Protein AF-A0A9P4XY67-F1 (afdb_monomer_lite)

pLDDT: mean 70.6, std 9.99, range [44.22, 86.31]

Secondary structure (DSSP, 8-state):
--TTS-------TTHHHHHHHHTT-SS------GGGTTTSBPPGGGGGGSEEEETTEEEE--B--

Organism: Cryphonectria parasitica (strain ATCC 38755 / EP155) (NCBI:txid660469)

Sequence (65 aa):
YNKHSFKNAFMLLALDEFSEKFAIYKILLLLNFFFGYNQVQLHSNSRNIIIFLMLLSLFRMYTLF

Structure (mmCIF, N/CA/C/O backbone):
data_AF-A0A9P4XY67-F1
#
_entry.id   AF-A0A9P4XY67-F1
#
loop_
_atom_site.group_PDB
_atom_site.id
_atom_site.type_symbol
_atom_site.label_atom_id
_atom_site.label_alt_id
_atom_site.label_comp_id
_atom_site.label_asym_id
_atom_site.label_entity_id
_atom_site.label_seq_id
_atom_site.pdbx_PDB_ins_code
_atom_site.Cartn_x
_atom_site.Cartn_y
_atom_site.Cartn_z
_atom_site.occupancy
_atom_site.B_iso_or_equiv
_atom_site.auth_seq_id
_atom_site.auth_comp_id
_atom_site.auth_asym_id
_atom_site.auth_atom_id
_atom_site.pdbx_PDB_model_num
ATOM 1 N N . TYR A 1 1 ? 2.918 7.970 1.731 1.00 44.22 1 TYR A N 1
ATOM 2 C CA . TYR A 1 1 ? 2.910 9.238 0.968 1.00 44.22 1 TYR A CA 1
ATOM 3 C C . TYR A 1 1 ? 4.003 9.175 -0.092 1.00 44.22 1 TYR A C 1
ATOM 5 O O . TYR A 1 1 ? 5.162 9.074 0.284 1.00 44.22 1 TYR A O 1
ATOM 13 N N . ASN A 1 2 ? 3.661 9.186 -1.387 1.00 53.56 2 ASN A N 1
ATOM 14 C CA . ASN A 1 2 ? 4.653 9.213 -2.472 1.00 53.56 2 ASN A CA 1
ATOM 15 C C . ASN A 1 2 ? 4.954 10.670 -2.853 1.00 53.56 2 ASN A C 1
ATOM 17 O O . ASN A 1 2 ? 4.095 11.352 -3.402 1.00 53.56 2 ASN A O 1
ATOM 21 N N . LYS A 1 3 ? 6.162 11.148 -2.535 1.00 64.69 3 LYS A N 1
ATOM 22 C CA . LYS A 1 3 ? 6.574 12.562 -2.659 1.00 64.69 3 LYS A CA 1
ATOM 23 C C . LYS A 1 3 ? 6.654 13.071 -4.108 1.00 64.69 3 LYS A C 1
ATOM 25 O O . LYS A 1 3 ? 6.619 14.274 -4.332 1.00 64.69 3 LYS A O 1
ATOM 30 N N . HIS A 1 4 ? 6.757 12.166 -5.078 1.00 65.38 4 HIS A N 1
ATOM 31 C CA . HIS A 1 4 ? 7.107 12.491 -6.465 1.00 65.38 4 HIS A CA 1
ATOM 32 C C . HIS A 1 4 ? 6.013 12.154 -7.491 1.00 65.38 4 HIS A C 1
ATOM 34 O O . HIS A 1 4 ? 6.265 12.224 -8.689 1.00 65.38 4 HIS A O 1
ATOM 40 N N . SER A 1 5 ? 4.805 11.783 -7.050 1.00 58.75 5 SER A N 1
ATOM 41 C CA . SER A 1 5 ? 3.688 11.469 -7.951 1.00 58.75 5 SER A CA 1
ATOM 42 C C . SER A 1 5 ? 2.630 12.574 -7.903 1.00 58.75 5 SER A C 1
ATOM 44 O O . SER A 1 5 ? 2.213 12.982 -6.818 1.00 58.75 5 SER A O 1
ATOM 46 N N . PHE A 1 6 ? 2.209 13.070 -9.071 1.00 60.38 6 PHE A N 1
ATOM 47 C CA . PHE A 1 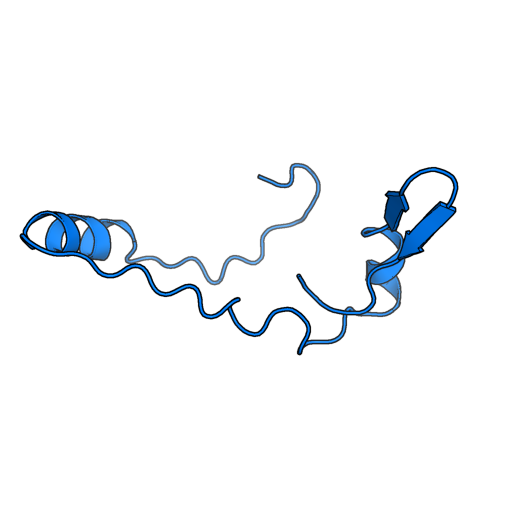6 ? 1.146 14.072 -9.178 1.00 60.38 6 PHE A CA 1
ATOM 48 C C . PHE A 1 6 ? -0.195 13.424 -8.811 1.00 60.38 6 PHE A C 1
ATOM 50 O O . PHE A 1 6 ? -0.579 12.396 -9.369 1.00 60.38 6 PHE A O 1
ATOM 57 N N . LYS A 1 7 ? -0.893 13.991 -7.826 1.00 59.03 7 LYS A N 1
ATOM 58 C CA . LYS A 1 7 ? -2.066 13.369 -7.210 1.00 59.03 7 LYS A CA 1
ATOM 59 C C . LYS A 1 7 ? -3.335 13.771 -7.969 1.00 59.03 7 LYS A C 1
ATOM 61 O O . LYS A 1 7 ? -3.901 14.819 -7.687 1.00 59.03 7 LYS A O 1
ATOM 66 N N . ASN A 1 8 ? -3.834 12.918 -8.862 1.00 55.94 8 ASN A N 1
AT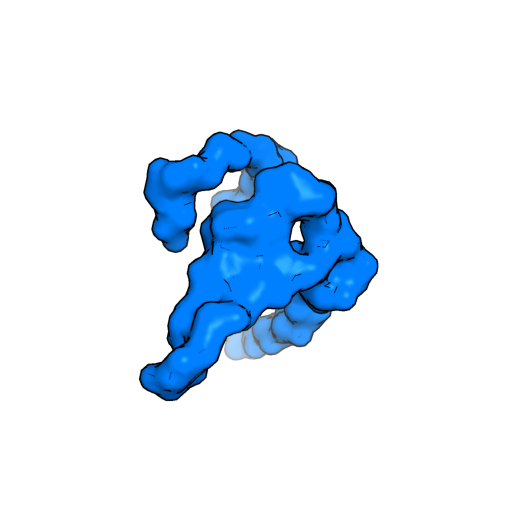OM 67 C CA . ASN A 1 8 ? -5.239 12.983 -9.282 1.00 55.94 8 ASN A CA 1
ATOM 68 C C . ASN A 1 8 ? -6.077 12.230 -8.252 1.00 55.94 8 ASN A C 1
ATOM 70 O O . ASN A 1 8 ? -6.498 11.094 -8.459 1.00 55.94 8 ASN A O 1
ATOM 74 N N . ALA A 1 9 ? -6.256 12.847 -7.087 1.00 55.78 9 ALA A N 1
ATOM 75 C CA . ALA A 1 9 ? -7.239 12.362 -6.146 1.00 55.78 9 ALA A CA 1
ATOM 76 C C . ALA A 1 9 ? -8.615 12.689 -6.737 1.00 55.78 9 ALA A C 1
ATOM 78 O O . ALA A 1 9 ? -9.023 13.847 -6.738 1.00 55.78 9 ALA A O 1
ATOM 79 N N . PHE A 1 10 ? -9.360 11.671 -7.174 1.00 55.53 10 PHE A N 1
ATOM 80 C CA . PHE A 1 10 ? -10.797 11.662 -6.896 1.00 55.53 10 PHE A CA 1
ATOM 81 C C . PHE A 1 10 ? -10.910 11.713 -5.372 1.00 55.53 10 PHE A C 1
ATOM 83 O O . PHE A 1 10 ? -10.890 10.699 -4.679 1.00 55.53 10 PHE A O 1
ATOM 90 N N . MET A 1 11 ? -10.780 12.926 -4.851 1.00 54.38 11 MET A N 1
ATOM 91 C CA . MET A 1 11 ? -10.583 13.200 -3.447 1.00 54.38 11 MET A CA 1
ATOM 92 C C . MET A 1 11 ? -11.913 12.850 -2.800 1.00 54.38 11 MET A C 1
ATOM 94 O O . MET A 1 11 ? -12.935 13.444 -3.125 1.00 54.38 11 MET A O 1
ATOM 98 N N . LEU A 1 12 ? -11.905 11.807 -1.972 1.00 56.66 12 LEU A N 1
ATOM 99 C CA . LEU A 1 12 ? -13.013 11.426 -1.107 1.00 56.66 12 LEU A CA 1
ATOM 100 C C . LEU A 1 12 ? -13.335 12.627 -0.207 1.00 56.66 12 LEU A C 1
ATOM 102 O O . LEU A 1 12 ? -12.778 12.757 0.877 1.00 56.66 12 LEU A O 1
ATOM 106 N N . LEU A 1 13 ? -14.196 13.526 -0.683 1.00 55.12 13 LEU A N 1
ATOM 107 C CA . LEU A 1 13 ? -14.580 14.770 -0.005 1.00 55.12 13 LEU A CA 1
ATOM 108 C C . LEU A 1 13 ? -15.397 14.529 1.281 1.00 55.12 13 LEU A C 1
ATOM 110 O O . LEU A 1 13 ? -15.735 15.483 1.963 1.00 55.12 13 LEU A O 1
ATOM 114 N N . ALA A 1 14 ? -15.687 13.272 1.629 1.00 60.38 14 ALA A N 1
ATOM 115 C CA . ALA A 1 14 ? -16.536 12.883 2.758 1.00 60.38 14 ALA A CA 1
ATOM 116 C C . ALA A 1 14 ? -15.816 11.994 3.796 1.00 60.38 14 ALA A C 1
ATOM 118 O O . ALA A 1 14 ? -16.452 11.223 4.513 1.00 60.38 14 ALA A O 1
ATOM 119 N N . LEU A 1 15 ? -14.480 1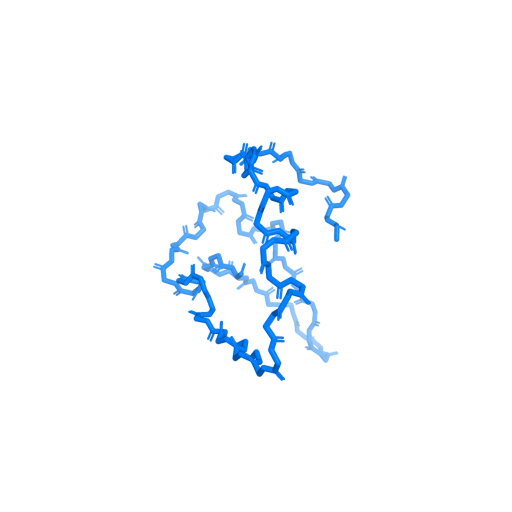2.039 3.850 1.00 63.00 15 LEU A N 1
ATOM 120 C CA . LEU A 1 15 ? -13.686 11.182 4.744 1.00 63.00 15 LEU A CA 1
ATOM 121 C C . LEU A 1 15 ? -13.949 11.491 6.231 1.00 63.00 15 LEU A C 1
ATOM 123 O O . LEU A 1 15 ? -14.041 10.568 7.042 1.00 63.00 15 LEU A O 1
ATOM 127 N N . ASP A 1 16 ? -14.153 12.767 6.559 1.00 64.19 16 ASP A N 1
ATOM 128 C CA . ASP A 1 16 ? -14.437 13.215 7.926 1.00 64.19 16 ASP A CA 1
ATOM 129 C C . ASP A 1 16 ? -15.826 12.737 8.395 1.00 64.19 16 ASP A C 1
ATOM 131 O O . ASP A 1 16 ? -15.949 12.139 9.465 1.00 64.19 16 ASP A O 1
ATOM 135 N N . GLU A 1 17 ? -16.854 12.858 7.543 1.00 63.41 17 GLU A N 1
ATOM 136 C CA . GLU A 1 17 ? -18.213 12.367 7.832 1.00 63.41 17 GLU A CA 1
ATOM 137 C C . GLU A 1 17 ? -18.279 10.841 8.013 1.00 63.41 17 GLU A C 1
ATOM 139 O O . GLU A 1 17 ? -19.101 10.322 8.776 1.00 63.41 17 GLU A O 1
ATOM 144 N N . PHE A 1 18 ? -17.427 10.099 7.299 1.00 68.25 18 PHE A N 1
ATOM 145 C CA . PHE A 1 18 ? -17.317 8.652 7.458 1.00 68.25 18 PHE A CA 1
ATOM 146 C C . PHE A 1 18 ? -16.684 8.284 8.807 1.00 68.25 18 PHE A C 1
ATOM 148 O O . PHE A 1 18 ? -17.176 7.385 9.491 1.00 68.25 18 PHE A O 1
ATOM 155 N N . SER A 1 19 ? -15.627 8.995 9.212 1.00 68.62 19 SER A N 1
ATOM 156 C CA . SER A 1 19 ? -14.876 8.720 10.442 1.00 68.62 19 SER A CA 1
ATOM 157 C C . SER A 1 19 ? -15.727 8.886 11.705 1.00 68.62 19 SER A C 1
ATOM 159 O O . SER A 1 19 ? -15.691 8.027 12.588 1.00 68.62 19 SER A O 1
ATOM 161 N N . GLU A 1 20 ? -16.537 9.946 11.785 1.00 70.62 20 GLU A N 1
ATOM 162 C CA . GLU A 1 20 ? -17.395 10.204 12.953 1.00 70.62 20 GLU A CA 1
ATOM 163 C C . GLU A 1 20 ? -18.438 9.101 13.164 1.00 70.62 20 GLU A C 1
ATOM 165 O O . GLU A 1 20 ? -18.649 8.633 14.285 1.00 70.62 20 GLU A O 1
ATOM 170 N N . LYS A 1 21 ? -19.049 8.619 12.077 1.00 68.69 21 LYS A N 1
ATOM 171 C CA . LYS A 1 21 ? -20.022 7.520 12.135 1.00 68.69 21 LYS A CA 1
ATOM 172 C C . LYS A 1 21 ? -19.355 6.194 12.493 1.00 68.69 21 LYS A C 1
ATOM 174 O O . LYS A 1 21 ? -19.960 5.381 13.185 1.00 68.69 21 LYS A O 1
ATOM 179 N N . PHE A 1 22 ? -18.119 5.973 12.043 1.00 71.62 22 PHE A N 1
ATOM 180 C CA . PHE A 1 22 ? -17.377 4.732 12.274 1.00 71.62 22 PHE A CA 1
ATOM 181 C C . PHE A 1 22 ? -16.941 4.558 13.740 1.00 71.62 22 PHE A C 1
ATOM 183 O O . PHE A 1 22 ? -16.893 3.435 14.238 1.00 71.62 22 PHE A O 1
ATOM 190 N N . ALA A 1 23 ? -16.685 5.655 14.459 1.00 70.31 23 ALA A N 1
ATOM 191 C CA . ALA A 1 23 ? -16.199 5.631 15.842 1.00 70.31 23 ALA A CA 1
ATOM 192 C C . ALA A 1 23 ? -17.224 5.123 16.880 1.00 70.31 23 ALA A C 1
ATOM 194 O O . ALA A 1 23 ? -16.844 4.775 17.997 1.00 70.31 23 ALA A O 1
ATOM 195 N N . ILE A 1 24 ? -18.515 5.070 16.534 1.00 78.19 24 ILE A N 1
ATOM 196 C CA . ILE A 1 24 ? -19.604 4.729 17.469 1.00 78.19 24 ILE A CA 1
ATOM 197 C C . ILE A 1 24 ? -19.858 3.205 17.543 1.00 78.19 24 ILE A C 1
ATOM 199 O O . ILE A 1 24 ? -20.524 2.718 18.461 1.00 78.19 24 ILE A O 1
ATOM 203 N N . TYR A 1 25 ? -19.323 2.410 16.610 1.00 77.19 25 TYR A N 1
ATOM 204 C CA . TYR A 1 25 ? -19.582 0.968 16.559 1.00 77.19 25 TYR A CA 1
ATOM 205 C C . TYR A 1 25 ? -18.709 0.173 17.545 1.00 77.19 25 TYR A C 1
ATOM 207 O O . TYR A 1 25 ? -17.493 0.324 17.595 1.00 77.19 25 TYR A O 1
ATOM 215 N N . LYS A 1 26 ? -19.330 -0.747 18.300 1.00 75.38 26 LYS A N 1
ATOM 216 C CA . LYS A 1 26 ? -18.644 -1.618 19.282 1.00 75.38 26 LYS A CA 1
ATOM 217 C C . LYS A 1 26 ? -17.781 -2.717 18.657 1.00 75.38 26 LYS A C 1
ATOM 219 O O . LYS A 1 26 ? -16.883 -3.230 19.316 1.00 75.38 26 LYS A O 1
ATOM 224 N N . ILE A 1 27 ? -18.086 -3.117 17.425 1.00 74.12 27 ILE A N 1
ATOM 225 C CA . ILE A 1 27 ? -17.346 -4.130 16.671 1.00 74.12 27 ILE A CA 1
ATOM 226 C C . ILE A 1 27 ? -17.141 -3.577 15.267 1.00 74.12 27 ILE A C 1
ATOM 228 O O . ILE A 1 27 ? -18.098 -3.161 14.616 1.00 74.12 27 ILE A O 1
ATOM 232 N N . LEU A 1 28 ? -15.891 -3.585 14.817 1.00 75.75 28 LEU A N 1
ATOM 233 C CA . LEU A 1 28 ? -15.475 -3.092 13.513 1.00 75.75 28 LEU A CA 1
ATOM 234 C C . L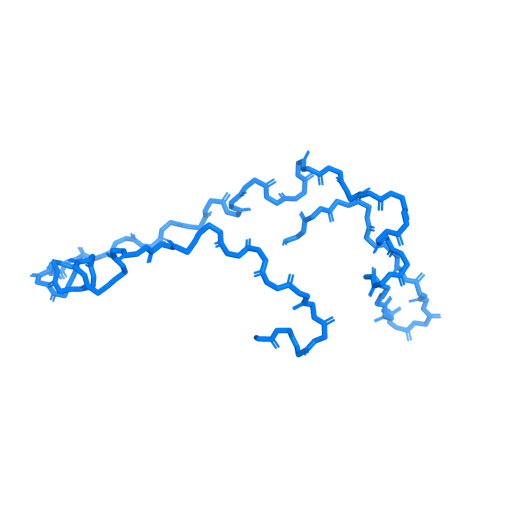EU A 1 28 ? -14.826 -4.232 12.737 1.00 75.75 28 LEU A C 1
ATOM 236 O O . LEU A 1 28 ? -13.968 -4.940 13.262 1.00 75.75 28 LEU A O 1
ATOM 240 N N . LEU A 1 29 ? -15.230 -4.393 11.479 1.00 76.31 29 LEU A N 1
ATOM 241 C CA . LEU A 1 29 ? -14.614 -5.329 10.549 1.00 76.31 29 LEU A CA 1
ATOM 242 C C . LEU A 1 29 ? -13.886 -4.533 9.468 1.00 76.31 29 LEU A C 1
ATOM 244 O O . LEU A 1 29 ? -14.512 -3.832 8.674 1.00 76.31 29 LEU A O 1
ATOM 248 N N . LEU A 1 30 ? -12.562 -4.654 9.435 1.00 79.00 30 LEU A N 1
ATOM 249 C CA . LEU A 1 30 ? -11.734 -4.092 8.377 1.00 79.00 30 LEU A CA 1
ATOM 250 C C . LEU A 1 30 ? -11.500 -5.167 7.312 1.00 79.00 30 LEU A C 1
ATOM 252 O O . LEU A 1 30 ? -10.723 -6.097 7.520 1.00 79.00 30 LEU A O 1
ATOM 256 N N . LEU A 1 31 ? -12.178 -5.040 6.174 1.00 75.50 31 LEU A N 1
ATOM 257 C CA . LEU A 1 31 ? -11.965 -5.908 5.017 1.00 75.50 31 LEU A CA 1
ATOM 258 C C . LEU A 1 31 ? -10.984 -5.247 4.049 1.00 75.50 31 LEU A C 1
ATOM 260 O O . LEU A 1 31 ? -11.222 -4.140 3.568 1.00 75.50 31 LEU A O 1
ATOM 264 N N . ASN A 1 32 ? -9.888 -5.941 3.739 1.00 71.12 32 ASN A N 1
ATOM 265 C CA . ASN A 1 32 ? -8.961 -5.522 2.696 1.00 71.12 32 ASN A CA 1
ATOM 266 C C . ASN A 1 32 ? -9.341 -6.192 1.371 1.00 71.12 32 ASN A C 1
ATOM 268 O O . ASN A 1 32 ? -9.038 -7.361 1.150 1.00 71.12 32 ASN A O 1
ATOM 272 N N . PHE A 1 33 ? -9.983 -5.441 0.479 1.00 65.62 33 PHE A N 1
ATOM 273 C CA . PHE A 1 33 ? -10.316 -5.915 -0.868 1.00 65.62 33 PHE A CA 1
ATOM 274 C C . PHE A 1 33 ? -9.166 -5.763 -1.874 1.00 65.62 33 PHE A C 1
ATOM 276 O O . PHE A 1 33 ? -9.370 -5.988 -3.065 1.00 65.62 33 PHE A O 1
ATOM 283 N N . PHE A 1 34 ? -7.980 -5.318 -1.435 1.00 65.06 34 PHE A N 1
ATOM 284 C CA . PHE A 1 34 ? -6.856 -4.948 -2.303 1.00 65.06 34 PHE A CA 1
ATOM 285 C C . PHE A 1 34 ? -7.243 -3.971 -3.429 1.00 65.06 34 PHE A C 1
ATOM 287 O O . PHE A 1 34 ? -6.529 -3.882 -4.413 1.00 65.06 34 PHE A O 1
ATOM 294 N N . PHE A 1 35 ? -8.376 -3.261 -3.308 1.00 59.81 35 PHE A N 1
ATOM 295 C CA . PHE A 1 35 ? -8.880 -2.221 -4.221 1.00 59.81 35 PHE A CA 1
ATOM 296 C C . PHE A 1 35 ? -8.739 -2.507 -5.737 1.00 59.81 35 PHE A C 1
ATOM 298 O O . PHE A 1 35 ? -8.599 -1.579 -6.528 1.00 59.81 35 PHE A O 1
ATOM 305 N N . GLY A 1 36 ? -8.771 -3.773 -6.173 1.00 58.94 36 GLY A N 1
ATOM 306 C CA . GLY A 1 36 ? -8.555 -4.130 -7.587 1.00 58.94 36 GLY A CA 1
ATOM 307 C C . GLY A 1 36 ? -7.121 -3.894 -8.094 1.00 58.94 36 GLY A C 1
ATOM 308 O O . GLY A 1 36 ? -6.857 -3.949 -9.299 1.00 58.94 36 GLY A O 1
ATOM 309 N N . TYR A 1 37 ? -6.171 -3.649 -7.196 1.00 60.50 37 TYR A N 1
ATOM 310 C CA . TYR A 1 37 ? -4.755 -3.625 -7.515 1.00 60.50 37 TYR A CA 1
ATOM 311 C C . TYR A 1 37 ? -4.305 -5.000 -8.043 1.00 60.50 37 TYR A C 1
ATOM 313 O O . TYR A 1 37 ? -4.867 -6.041 -7.705 1.00 60.50 37 TYR A O 1
ATOM 321 N N . ASN A 1 38 ? -3.340 -4.997 -8.960 1.00 62.00 38 ASN A N 1
ATOM 322 C CA . ASN A 1 38 ? -2.963 -6.083 -9.875 1.00 62.00 38 ASN A CA 1
ATOM 323 C C . ASN A 1 38 ? -3.951 -6.424 -11.006 1.00 62.00 38 ASN A C 1
ATOM 325 O O . ASN A 1 38 ? -3.637 -7.290 -11.820 1.00 62.00 38 ASN A O 1
ATOM 329 N N . GLN A 1 39 ? -5.086 -5.727 -11.133 1.00 67.38 39 GLN A N 1
ATOM 330 C CA . GLN A 1 39 ? -6.038 -5.941 -12.239 1.00 67.38 39 GLN A CA 1
ATOM 331 C C . GLN A 1 39 ? -5.954 -4.855 -13.324 1.00 67.38 39 GLN A C 1
ATOM 333 O O . GLN A 1 39 ? -6.286 -5.106 -14.481 1.00 67.38 39 GLN A O 1
ATOM 338 N N . VAL A 1 40 ? -5.463 -3.659 -12.978 1.00 74.00 40 VAL A N 1
ATOM 339 C CA . VAL A 1 40 ? -5.303 -2.535 -13.914 1.00 74.00 40 VAL A CA 1
ATOM 340 C C . VAL A 1 40 ? -3.860 -2.458 -14.403 1.00 74.00 40 VAL A C 1
ATOM 342 O O . VAL A 1 40 ? -2.920 -2.370 -13.610 1.00 74.00 40 VAL A O 1
ATOM 345 N N . GLN A 1 41 ? -3.671 -2.472 -15.723 1.00 79.44 41 GLN A N 1
ATOM 346 C CA . GLN A 1 41 ? -2.344 -2.339 -16.318 1.00 79.44 41 GLN A CA 1
ATOM 347 C C . GLN A 1 41 ? -1.800 -0.919 -16.154 1.00 79.44 41 GLN A C 1
ATOM 349 O O . GLN A 1 41 ? -2.482 0.069 -16.420 1.00 79.44 41 GLN A O 1
ATOM 354 N N . LEU A 1 42 ? -0.524 -0.825 -15.783 1.00 78.56 42 LEU A N 1
ATOM 355 C CA . LEU A 1 42 ? 0.208 0.432 -15.829 1.00 78.56 42 LEU A CA 1
ATOM 356 C C . LEU A 1 42 ? 0.467 0.825 -17.281 1.00 78.56 42 LEU A C 1
ATOM 358 O O . LEU A 1 42 ? 0.870 -0.010 -18.106 1.00 78.56 42 LEU A O 1
ATOM 362 N N . HIS A 1 43 ? 0.322 2.119 -17.556 1.00 80.19 43 HIS A N 1
ATOM 363 C CA . HIS A 1 43 ? 0.730 2.706 -18.822 1.00 80.19 43 HIS A CA 1
ATOM 364 C C . HIS A 1 43 ? 2.217 2.416 -19.079 1.00 80.19 43 HIS A C 1
ATOM 366 O O . HIS A 1 43 ? 3.042 2.497 -18.169 1.00 80.19 43 HIS A O 1
ATOM 372 N N . SER A 1 44 ? 2.583 2.067 -20.312 1.00 80.19 44 SER A N 1
ATOM 373 C CA . SER A 1 44 ? 3.945 1.630 -20.664 1.00 80.19 44 SER A CA 1
ATOM 374 C C . SER A 1 44 ? 5.025 2.607 -20.185 1.00 80.19 44 SER A C 1
ATOM 376 O O . SER A 1 44 ? 6.009 2.182 -19.579 1.00 80.19 44 SER A O 1
ATOM 378 N N . ASN A 1 45 ? 4.789 3.910 -20.360 1.00 81.81 45 ASN A N 1
ATOM 379 C CA . ASN A 1 45 ? 5.730 4.964 -19.967 1.00 81.81 45 ASN A CA 1
ATOM 380 C C . ASN A 1 45 ? 5.868 5.133 -18.444 1.00 81.81 45 ASN A C 1
ATOM 382 O O . ASN A 1 45 ? 6.891 5.630 -17.984 1.00 81.81 45 ASN A O 1
ATOM 386 N N . SER A 1 46 ? 4.878 4.714 -17.647 1.00 76.31 46 SER A N 1
ATOM 387 C CA . SER A 1 46 ? 4.931 4.837 -16.184 1.00 76.31 46 SER A CA 1
ATOM 388 C C . SER A 1 46 ? 5.548 3.617 -15.497 1.00 76.31 46 SER A C 1
ATOM 390 O O . SER A 1 46 ? 5.923 3.705 -14.331 1.00 76.31 46 SER A O 1
ATOM 392 N N . ARG A 1 47 ? 5.713 2.486 -16.199 1.00 78.50 47 ARG A N 1
ATOM 393 C CA . ARG A 1 47 ? 6.269 1.245 -15.621 1.00 78.50 47 ARG A CA 1
ATOM 394 C C . ARG A 1 47 ? 7.698 1.421 -15.112 1.00 78.50 47 ARG A C 1
ATOM 396 O O . ARG A 1 47 ? 8.042 0.875 -14.074 1.00 78.50 47 ARG A O 1
ATOM 403 N N . ASN A 1 48 ? 8.523 2.209 -15.804 1.00 78.00 48 ASN A N 1
ATOM 404 C CA . ASN A 1 48 ? 9.918 2.434 -15.402 1.00 78.00 48 ASN A CA 1
ATOM 405 C C . ASN A 1 48 ? 10.057 3.307 -14.143 1.00 78.00 48 ASN A C 1
ATOM 407 O O . ASN A 1 48 ? 11.116 3.320 -13.527 1.00 78.00 48 ASN A O 1
ATOM 411 N N . ILE A 1 49 ? 8.997 4.015 -13.746 1.00 79.00 49 ILE A N 1
ATOM 412 C CA . ILE A 1 49 ? 8.968 4.808 -12.509 1.00 79.00 49 ILE A CA 1
ATOM 413 C C . ILE A 1 49 ? 8.804 3.882 -11.291 1.00 79.00 49 ILE A C 1
ATOM 415 O O . ILE A 1 49 ? 9.211 4.225 -10.186 1.00 79.00 49 ILE A O 1
ATOM 419 N N . ILE A 1 50 ? 8.235 2.689 -11.499 1.00 77.81 50 ILE A N 1
ATOM 420 C CA . ILE A 1 50 ? 7.912 1.707 -10.459 1.00 77.81 50 ILE A CA 1
ATOM 421 C C . ILE A 1 50 ? 8.829 0.488 -10.632 1.00 77.81 50 ILE A C 1
ATOM 423 O O . ILE A 1 50 ? 8.400 -0.635 -10.919 1.00 77.81 50 ILE A O 1
ATOM 427 N N . ILE A 1 51 ? 10.131 0.748 -10.512 1.00 82.38 51 ILE A N 1
ATOM 428 C CA . ILE A 1 51 ? 11.176 -0.275 -10.458 1.00 82.38 51 ILE A CA 1
ATOM 429 C C . ILE A 1 51 ? 11.594 -0.449 -8.998 1.00 82.38 51 ILE A C 1
ATOM 431 O O . ILE A 1 51 ? 11.788 0.536 -8.286 1.00 82.38 51 ILE A O 1
ATOM 435 N N . PHE A 1 52 ? 11.748 -1.693 -8.553 1.00 83.12 52 PHE A N 1
ATOM 436 C CA . PHE A 1 52 ? 12.222 -2.015 -7.210 1.00 83.12 52 PHE A CA 1
ATOM 437 C C . PHE A 1 52 ? 13.328 -3.071 -7.256 1.00 83.12 52 PHE A C 1
ATOM 439 O O . PHE A 1 52 ? 13.353 -3.934 -8.132 1.00 83.12 52 PHE A O 1
ATOM 446 N N . LEU A 1 53 ? 14.265 -2.983 -6.314 1.00 85.44 53 LEU A N 1
ATOM 447 C CA . LEU A 1 53 ? 15.355 -3.943 -6.159 1.00 85.44 53 LEU A CA 1
ATOM 448 C C . LEU A 1 53 ? 14.921 -5.045 -5.189 1.00 85.44 53 LEU A C 1
ATOM 450 O O . LEU A 1 53 ? 14.454 -4.745 -4.091 1.00 85.44 53 LEU A O 1
ATOM 454 N N . MET A 1 54 ? 15.113 -6.308 -5.563 1.00 80.25 54 MET A N 1
ATOM 455 C CA . MET A 1 54 ? 14.957 -7.440 -4.650 1.00 80.25 54 MET A CA 1
ATOM 456 C C . MET A 1 54 ? 16.207 -8.319 -4.704 1.00 80.25 54 MET A C 1
ATOM 458 O O . MET A 1 54 ? 16.547 -8.855 -5.756 1.00 80.25 54 MET A O 1
ATOM 462 N N . LEU A 1 55 ? 16.871 -8.459 -3.549 1.00 79.69 55 LEU A N 1
ATOM 463 C CA . LEU A 1 55 ? 18.160 -9.133 -3.330 1.00 79.69 55 LEU A CA 1
ATOM 464 C C . LEU A 1 55 ? 19.296 -8.668 -4.258 1.00 79.69 55 LEU A C 1
ATOM 466 O O . LEU A 1 55 ? 20.212 -7.998 -3.797 1.00 79.69 55 LEU A O 1
ATOM 470 N N . LEU A 1 56 ? 19.253 -9.030 -5.540 1.00 83.44 56 LEU A N 1
ATOM 471 C CA . LEU A 1 56 ? 20.295 -8.753 -6.536 1.00 83.44 56 LEU A CA 1
ATOM 472 C C . LEU A 1 56 ? 19.727 -8.408 -7.923 1.00 83.44 56 LEU A C 1
ATOM 474 O O . LEU A 1 56 ? 20.490 -8.236 -8.872 1.00 83.44 56 LEU A O 1
ATOM 478 N N . SER A 1 57 ? 18.405 -8.309 -8.070 1.00 81.88 57 SER A N 1
ATOM 479 C CA . SER A 1 57 ? 17.757 -8.057 -9.357 1.00 81.88 57 SER A CA 1
ATOM 480 C C . SER A 1 57 ? 16.741 -6.923 -9.286 1.00 81.88 57 SER A C 1
ATOM 482 O O . SER A 1 57 ? 16.057 -6.704 -8.283 1.00 81.88 57 SER A O 1
ATOM 484 N N . LEU A 1 58 ? 16.675 -6.168 -10.382 1.00 86.31 58 LEU A N 1
ATOM 485 C CA . LEU A 1 58 ? 15.714 -5.092 -10.584 1.00 86.31 58 LEU A CA 1
ATOM 486 C C . LEU A 1 58 ? 14.443 -5.667 -11.201 1.00 86.31 58 LEU A C 1
ATOM 488 O O . LEU A 1 58 ? 14.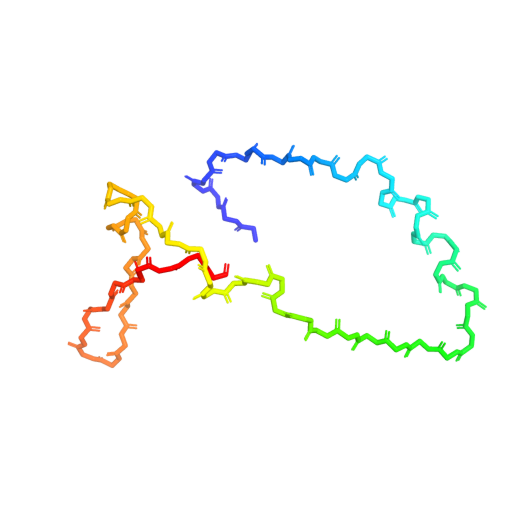474 -6.279 -12.269 1.00 86.31 58 LEU A O 1
ATOM 492 N N . PHE A 1 59 ? 13.323 -5.428 -10.535 1.00 82.19 59 PHE A N 1
ATOM 493 C CA . PHE A 1 59 ? 12.000 -5.826 -10.982 1.00 82.19 59 PHE A CA 1
ATOM 494 C C . PHE A 1 59 ? 11.183 -4.600 -11.354 1.00 82.19 59 PHE A C 1
ATOM 496 O O . PHE A 1 59 ? 11.299 -3.538 -10.746 1.00 82.19 59 PHE A O 1
ATOM 503 N N . ARG A 1 60 ? 10.326 -4.761 -12.361 1.00 82.88 60 ARG A N 1
ATOM 504 C CA . ARG A 1 60 ? 9.414 -3.722 -12.835 1.00 82.88 60 ARG A CA 1
ATOM 505 C C . ARG A 1 60 ? 7.979 -4.171 -12.629 1.00 82.88 60 ARG A C 1
ATOM 507 O O . ARG A 1 60 ? 7.626 -5.278 -13.032 1.00 82.88 60 ARG A O 1
ATOM 514 N N . MET A 1 61 ? 7.149 -3.305 -12.058 1.00 81.44 61 MET A N 1
ATOM 515 C CA . MET A 1 61 ? 5.714 -3.567 -11.962 1.00 81.44 61 MET A CA 1
ATOM 516 C C . MET A 1 61 ? 5.015 -3.274 -13.293 1.00 81.44 61 MET A C 1
ATOM 518 O O . MET A 1 61 ? 5.275 -2.266 -13.953 1.00 81.44 61 MET A O 1
ATOM 522 N N . TYR A 1 62 ? 4.116 -4.172 -13.691 1.00 80.62 62 TYR A N 1
ATOM 523 C CA . TYR A 1 62 ? 3.318 -4.047 -14.917 1.00 80.62 62 TYR A CA 1
ATOM 524 C C . TYR A 1 62 ? 1.865 -3.652 -14.645 1.00 80.62 62 TYR A C 1
ATOM 526 O O . TYR A 1 62 ? 1.169 -3.188 -15.550 1.00 80.62 62 TYR A O 1
ATOM 534 N N . THR A 1 63 ? 1.428 -3.791 -13.399 1.00 77.81 63 THR A N 1
ATOM 535 C CA . THR A 1 63 ? 0.078 -3.503 -12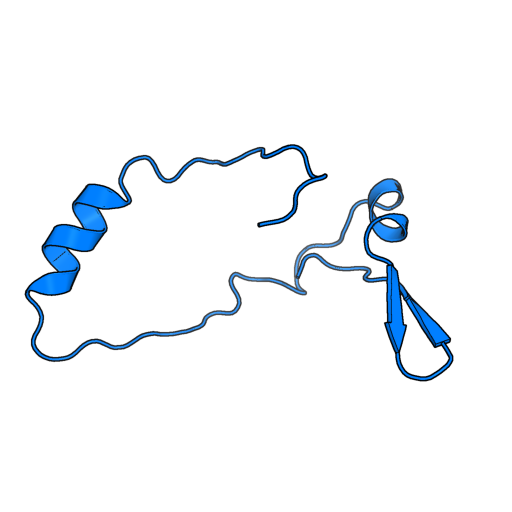.920 1.00 77.81 63 THR A CA 1
ATOM 536 C C . THR A 1 63 ? 0.127 -2.533 -11.746 1.00 77.81 63 THR A C 1
ATOM 538 O O . THR A 1 63 ? 1.144 -2.426 -11.061 1.00 77.81 63 THR A O 1
ATOM 541 N N . LEU A 1 64 ? -0.958 -1.784 -11.556 1.00 67.69 64 LEU A N 1
ATOM 542 C CA . LEU A 1 64 ? -1.122 -0.841 -10.449 1.00 67.69 64 LEU A CA 1
ATOM 543 C C . LEU A 1 64 ? -1.275 -1.617 -9.135 1.00 67.69 64 LEU A C 1
ATOM 545 O O . LEU A 1 64 ? -2.085 -2.540 -9.090 1.00 67.69 64 LEU A O 1
ATOM 549 N N . PHE A 1 65 ? -0.492 -1.249 -8.119 1.00 59.88 65 PHE A N 1
ATOM 550 C CA . PHE A 1 65 ? -0.441 -1.870 -6.789 1.00 59.88 65 PHE A CA 1
ATOM 551 C C . PHE A 1 65 ? -1.203 -1.060 -5.744 1.00 59.88 65 PHE A C 1
ATOM 553 O O . PHE A 1 65 ? -1.243 0.183 -5.914 1.00 59.88 65 PHE A O 1
#

Foldseek 3Di:
DDPPDDDPPPPPPCPVVVVVVQVPDPDDDDDCPVVCWVPAFDDPVCQVVAWDDDPHDIDTDGTGD

Radius of gyration: 17.06 Å; chains: 1; bounding box: 40×24×40 Å